Protein AF-A0A1S6H424-F1 (afdb_monomer_lite)

Radius of gyration: 15.54 Å; chains: 1; bounding box: 35×21×55 Å

Secondary structure (DSSP, 8-state):
-EEEEEPPPTT----EEEEEEE-TTS-EEEEE--SS-----TT----EEE---TTSTT--EEEPSSSTT-PPPTT--SSGGGGTPPPTTTSSSSSS-S--

Foldseek 3Di:
DDWDWDAFDPPDGDTWIWDFDQDPVRDTAIAGEDDDDWPDDPPFDWDKDAADDPRHPRHGIYTQALDGRTHFHPPDQPPRNRRNHDHPVPDDPPPPPPDD

Sequence (100 aa):
MKVTTTTPKKPNSALRKIARVRLTNRMEVTAYIPGIGHNLQEHSIVMIRGGRVKDLPGVRYHIVRGHLDTSGTANRRQGRSKYGTKKSGATTAAAAAVSG

Structure (mmCIF, N/CA/C/O backbone):
data_AF-A0A1S6H424-F1
#
_entry.id   AF-A0A1S6H424-F1
#
loop_
_atom_site.group_PDB
_atom_site.id
_atom_site.type_symbol
_atom_site.label_atom_id
_atom_site.label_alt_id
_atom_site.label_comp_id
_atom_site.label_asym_id
_atom_site.label_entity_id
_atom_site.label_seq_id
_atom_site.pdbx_PDB_ins_code
_atom_site.Cartn_x
_atom_site.Cartn_y
_atom_site.Cartn_z
_atom_site.occupancy
_atom_site.B_iso_or_equiv
_atom_site.auth_seq_id
_atom_site.auth_comp_id
_atom_site.auth_asym_id
_atom_site.auth_atom_id
_atom_site.pdbx_PDB_model_num
ATOM 1 N N . MET A 1 1 ? -12.246 6.924 -4.374 1.00 81.06 1 MET A N 1
ATOM 2 C CA . MET A 1 1 ? -11.101 6.355 -3.626 1.00 81.06 1 MET A CA 1
ATOM 3 C C . MET A 1 1 ? -10.149 7.493 -3.320 1.00 81.06 1 MET A C 1
ATOM 5 O O . MET A 1 1 ? -9.933 8.297 -4.211 1.00 81.06 1 MET A O 1
ATOM 9 N N . LYS A 1 2 ? -9.623 7.580 -2.093 1.00 89.00 2 LYS A N 1
ATOM 10 C CA . LYS A 1 2 ? -8.677 8.638 -1.695 1.00 89.00 2 LYS A CA 1
ATOM 11 C C . LYS A 1 2 ? -7.355 8.019 -1.268 1.00 89.00 2 LYS A C 1
ATOM 13 O O . LYS A 1 2 ? -7.357 7.105 -0.443 1.00 89.00 2 LYS A O 1
ATOM 18 N N . VAL A 1 3 ? -6.246 8.510 -1.811 1.00 91.06 3 VAL A N 1
ATOM 19 C CA . VAL A 1 3 ? -4.901 8.065 -1.434 1.00 91.06 3 VAL A CA 1
ATOM 20 C C . VAL A 1 3 ? -4.310 9.046 -0.430 1.00 91.06 3 VAL A C 1
ATOM 22 O O . VAL A 1 3 ? -4.319 10.252 -0.653 1.00 91.06 3 VAL A O 1
ATOM 25 N N . THR A 1 4 ? -3.811 8.534 0.691 1.00 92.19 4 THR A N 1
ATOM 26 C CA . THR A 1 4 ? -3.166 9.335 1.737 1.00 92.19 4 THR A CA 1
ATOM 27 C C . THR A 1 4 ? -1.947 8.614 2.298 1.00 92.19 4 THR A C 1
ATOM 29 O O . THR A 1 4 ? -1.708 7.429 2.050 1.00 92.19 4 THR A O 1
ATOM 32 N N . THR A 1 5 ? -1.131 9.339 3.053 1.00 92.62 5 THR A N 1
ATOM 33 C CA . THR A 1 5 ? -0.006 8.777 3.800 1.00 92.62 5 THR A CA 1
ATOM 34 C C . THR A 1 5 ? -0.322 8.790 5.287 1.00 92.62 5 THR A C 1
ATOM 36 O O . THR A 1 5 ? -0.876 9.762 5.794 1.00 92.62 5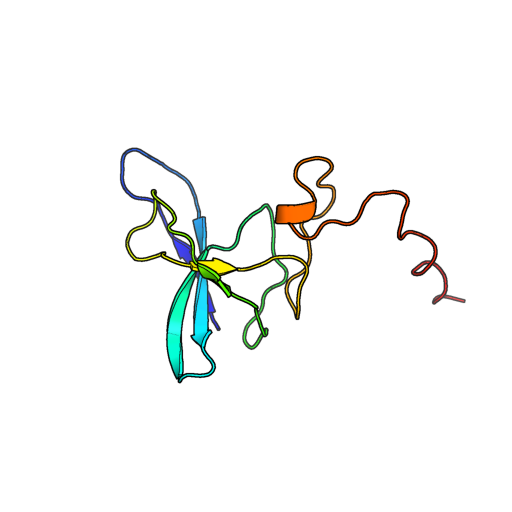 THR A O 1
ATOM 39 N N . THR A 1 6 ? 0.037 7.728 5.999 1.00 92.25 6 THR A N 1
ATOM 40 C CA . THR A 1 6 ? -0.183 7.615 7.446 1.00 92.25 6 THR A CA 1
ATOM 41 C C . THR A 1 6 ? 1.089 7.160 8.141 1.00 92.25 6 THR A C 1
ATOM 43 O O . THR A 1 6 ? 1.870 6.373 7.592 1.00 92.25 6 THR A O 1
ATOM 46 N N . THR A 1 7 ? 1.302 7.676 9.348 1.00 91.06 7 THR A N 1
ATOM 47 C CA . THR A 1 7 ? 2.415 7.302 10.215 1.00 91.06 7 THR A CA 1
ATOM 48 C C . THR A 1 7 ? 2.105 5.993 10.958 1.00 91.06 7 THR A C 1
ATOM 50 O O . THR A 1 7 ? 0.967 5.754 11.368 1.00 91.06 7 THR A O 1
ATOM 53 N N . PRO A 1 8 ? 3.086 5.086 11.093 1.00 93.81 8 PRO A N 1
ATOM 54 C CA . PRO A 1 8 ? 2.933 3.835 11.828 1.00 93.81 8 PRO A CA 1
ATOM 55 C C . PRO A 1 8 ? 2.860 4.053 13.344 1.00 93.81 8 PRO A C 1
ATOM 57 O O . PRO A 1 8 ? 3.200 5.115 13.863 1.00 93.81 8 PRO A O 1
ATOM 60 N N . LYS A 1 9 ? 2.452 3.006 14.068 1.00 90.12 9 LYS A N 1
ATOM 61 C CA . LYS A 1 9 ? 2.552 2.959 15.530 1.00 90.12 9 LYS A CA 1
ATOM 62 C C . LYS A 1 9 ? 4.033 2.943 15.953 1.00 90.12 9 LYS A C 1
ATOM 64 O O . LYS A 1 9 ? 4.833 2.212 15.365 1.00 90.12 9 LYS A O 1
ATOM 69 N N . LYS A 1 10 ? 4.376 3.677 17.024 1.00 86.06 10 LYS A N 1
ATOM 70 C CA . LYS A 1 10 ? 5.658 3.541 17.752 1.00 86.06 10 LYS A CA 1
ATOM 71 C C . LYS A 1 10 ? 5.902 2.047 18.049 1.00 86.06 10 LYS A C 1
ATOM 73 O O . LYS A 1 10 ? 4.946 1.385 18.460 1.00 86.06 10 LYS A O 1
ATOM 78 N N . PRO A 1 11 ? 7.100 1.468 17.845 1.00 92.38 11 PRO A N 1
ATOM 79 C CA . PRO A 1 11 ? 8.441 2.062 17.709 1.00 92.38 11 PRO A CA 1
ATOM 80 C C . PRO A 1 11 ? 8.867 2.448 16.286 1.00 92.38 11 PRO A C 1
ATOM 82 O O . PRO A 1 11 ? 9.917 3.057 16.114 1.00 92.38 11 PRO A O 1
ATOM 85 N N . ASN A 1 12 ? 8.084 2.089 15.270 1.00 92.12 12 ASN A N 1
ATOM 86 C CA . ASN A 1 12 ? 8.492 2.255 13.880 1.00 92.12 12 ASN A CA 1
ATOM 87 C C . ASN A 1 12 ? 8.251 3.696 13.407 1.00 92.12 12 ASN A C 1
ATOM 89 O O . ASN A 1 12 ? 7.299 4.346 13.837 1.00 92.12 12 ASN A O 1
ATOM 93 N N . SER A 1 13 ? 9.079 4.179 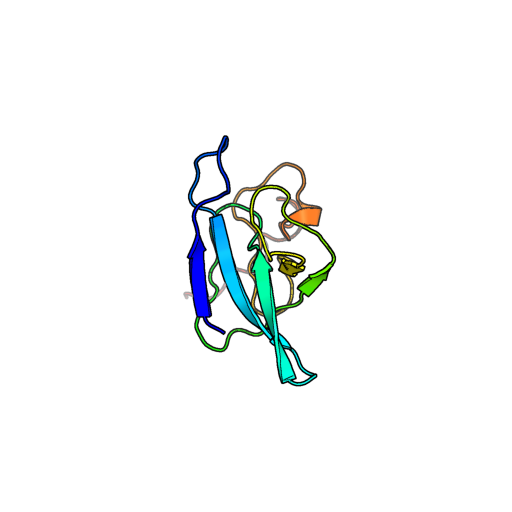12.480 1.00 86.56 13 SER A N 1
ATOM 94 C CA . SER A 1 13 ? 8.903 5.459 11.786 1.00 86.56 13 SER A CA 1
ATOM 95 C C . SER A 1 13 ? 9.009 5.237 10.275 1.00 86.56 13 SER A C 1
ATOM 97 O O . SER A 1 13 ? 9.898 4.542 9.791 1.00 86.56 13 SER A O 1
ATOM 99 N N . ALA A 1 14 ? 8.027 5.735 9.522 1.00 89.38 14 ALA A N 1
ATOM 100 C CA . ALA A 1 14 ? 7.990 5.725 8.057 1.00 89.38 14 ALA A CA 1
ATOM 101 C C . ALA A 1 14 ? 6.728 6.450 7.573 1.00 89.38 14 ALA A C 1
ATOM 103 O O . ALA A 1 14 ? 5.750 6.568 8.308 1.00 89.38 14 ALA A O 1
ATOM 104 N N . LEU A 1 15 ? 6.695 6.835 6.300 1.00 90.12 15 LEU A N 1
ATOM 105 C CA . LEU A 1 15 ? 5.447 7.193 5.630 1.00 90.12 15 LEU A CA 1
ATOM 106 C C . LEU A 1 15 ? 4.888 5.960 4.925 1.00 90.12 15 LEU A C 1
ATOM 108 O O . LEU A 1 15 ? 5.493 5.422 3.994 1.00 90.12 15 LEU A O 1
ATOM 112 N N . ARG A 1 16 ? 3.724 5.488 5.374 1.00 93.19 16 ARG A N 1
ATOM 113 C CA . ARG A 1 16 ? 3.029 4.368 4.740 1.00 93.19 16 ARG A CA 1
ATOM 114 C C . ARG A 1 16 ? 1.935 4.900 3.825 1.00 93.19 16 ARG A C 1
ATOM 116 O O . ARG A 1 16 ? 1.085 5.671 4.256 1.00 93.19 16 ARG A O 1
ATOM 123 N N . LYS A 1 17 ? 1.957 4.479 2.560 1.00 93.06 17 LYS A N 1
ATOM 124 C CA . LYS A 1 17 ? 0.955 4.859 1.556 1.00 93.06 17 LYS A CA 1
ATO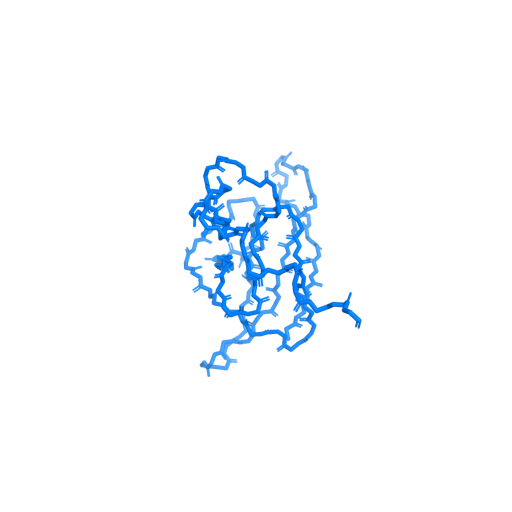M 125 C C . LYS A 1 17 ? -0.284 3.981 1.722 1.00 93.06 17 LYS A C 1
ATOM 127 O O . LYS A 1 17 ? -0.188 2.754 1.646 1.00 93.06 17 LYS A O 1
ATOM 132 N N . ILE A 1 18 ? -1.428 4.607 1.953 1.00 93.50 18 ILE A N 1
ATOM 133 C CA . ILE A 1 18 ? -2.716 3.945 2.148 1.00 93.50 18 ILE A CA 1
ATOM 134 C C . ILE A 1 18 ? -3.757 4.499 1.176 1.00 93.50 18 ILE A C 1
ATOM 136 O O . ILE A 1 18 ? -3.633 5.604 0.656 1.00 93.50 18 ILE A O 1
ATOM 140 N N . ALA A 1 19 ? -4.800 3.716 0.945 1.00 94.69 19 ALA A N 1
ATOM 141 C CA . ALA A 1 19 ? -5.941 4.086 0.133 1.00 94.69 19 ALA A CA 1
ATOM 142 C C . ALA A 1 19 ? -7.240 3.800 0.886 1.00 94.69 19 ALA A C 1
ATOM 144 O O . ALA A 1 19 ? -7.444 2.693 1.388 1.00 94.69 19 ALA A O 1
ATOM 145 N N . ARG A 1 20 ? -8.140 4.783 0.922 1.00 93.88 20 ARG A N 1
ATOM 146 C CA . ARG A 1 20 ? -9.549 4.584 1.266 1.00 93.88 20 ARG A CA 1
ATOM 147 C C . ARG A 1 20 ? -10.283 4.109 0.024 1.00 93.88 20 ARG A C 1
ATOM 149 O O . ARG A 1 20 ? -10.421 4.862 -0.944 1.00 93.88 20 ARG A O 1
ATOM 156 N N . VAL A 1 21 ? -10.735 2.863 0.060 1.00 93.50 21 VAL A N 1
ATOM 157 C CA . VAL A 1 21 ? -11.406 2.198 -1.054 1.00 93.50 21 VAL A CA 1
ATOM 158 C C . VAL A 1 21 ? -12.834 1.872 -0.653 1.00 93.50 21 VAL A C 1
ATOM 160 O O . VAL A 1 21 ? -13.076 1.329 0.424 1.00 93.50 21 VAL A O 1
ATOM 163 N N . ARG A 1 22 ? -13.777 2.192 -1.537 1.00 94.44 22 ARG A N 1
ATOM 164 C CA . ARG A 1 22 ? -15.160 1.742 -1.424 1.00 94.44 22 ARG A CA 1
ATOM 165 C C . ARG A 1 22 ? -15.289 0.435 -2.192 1.00 94.44 22 ARG A C 1
ATOM 167 O O . ARG A 1 22 ? -15.001 0.390 -3.384 1.00 94.44 22 ARG A O 1
ATOM 174 N N . LEU A 1 23 ? -15.662 -0.619 -1.487 1.00 93.06 23 LEU A N 1
ATOM 175 C CA . LEU A 1 23 ? -15.909 -1.932 -2.061 1.00 93.06 23 LEU A CA 1
ATOM 176 C C . LEU A 1 23 ? -17.233 -1.946 -2.834 1.00 93.06 23 LEU A C 1
ATOM 178 O O . LEU A 1 23 ? -18.109 -1.101 -2.633 1.00 93.06 23 LEU A O 1
ATOM 182 N N . THR A 1 24 ? -17.405 -2.962 -3.675 1.00 91.56 24 THR A N 1
ATOM 183 C CA . THR A 1 24 ? -18.648 -3.202 -4.425 1.00 91.56 24 THR A CA 1
ATOM 184 C C . THR A 1 24 ? -19.848 -3.444 -3.506 1.00 91.56 24 THR A C 1
ATOM 186 O O . THR A 1 24 ? -20.956 -3.022 -3.818 1.00 91.56 24 THR A O 1
ATOM 189 N N . ASN A 1 25 ? -19.626 -4.007 -2.314 1.00 93.31 25 ASN A N 1
ATOM 190 C CA . ASN A 1 25 ? -20.635 -4.151 -1.259 1.00 93.31 25 ASN A CA 1
ATOM 191 C C . ASN A 1 25 ? -20.903 -2.847 -0.469 1.00 93.31 25 ASN A C 1
ATOM 193 O O . ASN A 1 25 ? -21.439 -2.889 0.635 1.00 93.31 25 ASN A O 1
ATOM 197 N N . ARG A 1 26 ? -20.516 -1.686 -1.018 1.00 91.44 26 ARG A N 1
ATOM 198 C CA . ARG A 1 26 ? -20.665 -0.327 -0.463 1.00 91.44 26 ARG A CA 1
ATOM 199 C C . ARG A 1 26 ? -19.885 -0.040 0.824 1.00 91.44 26 ARG A C 1
ATOM 201 O O . ARG A 1 26 ? -19.907 1.109 1.259 1.00 91.44 26 ARG A O 1
ATOM 208 N N . MET A 1 27 ? -19.171 -1.009 1.396 1.00 93.75 27 MET A N 1
ATOM 209 C CA . MET A 1 27 ? -18.341 -0.794 2.581 1.00 93.75 27 MET A CA 1
ATOM 210 C C . MET A 1 27 ? -17.076 -0.010 2.238 1.00 93.75 27 MET A C 1
ATOM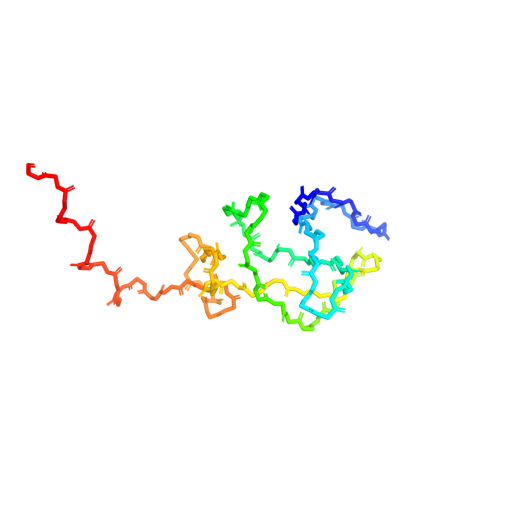 212 O O . MET A 1 27 ? -16.438 -0.244 1.210 1.00 93.75 27 MET A O 1
ATOM 216 N N . GLU A 1 28 ? -16.663 0.881 3.133 1.00 92.88 28 GLU A N 1
ATOM 217 C CA . GLU A 1 28 ? -15.396 1.589 2.996 1.00 92.88 28 GLU A CA 1
ATOM 218 C C . GLU A 1 28 ? -14.302 0.953 3.843 1.00 92.88 28 GLU A C 1
ATOM 220 O O . GLU A 1 28 ? -14.411 0.836 5.065 1.00 92.88 28 GLU A O 1
ATOM 225 N N . VAL A 1 29 ? -13.199 0.602 3.195 1.00 93.62 29 VAL A N 1
ATOM 226 C CA . VAL A 1 29 ? -12.050 -0.025 3.839 1.00 93.62 29 VAL A CA 1
ATOM 227 C C . VAL A 1 29 ? -10.781 0.766 3.569 1.00 93.62 29 VAL A C 1
ATOM 229 O O . VAL A 1 29 ? -10.630 1.436 2.547 1.00 93.62 29 VAL A O 1
ATOM 232 N N . THR A 1 30 ? -9.839 0.676 4.502 1.00 93.94 30 THR A N 1
ATOM 233 C CA . THR A 1 30 ? -8.494 1.220 4.319 1.00 93.94 30 THR A CA 1
ATOM 234 C C . THR A 1 30 ? -7.560 0.093 3.900 1.00 93.94 30 THR A C 1
ATOM 236 O O . THR A 1 30 ? -7.395 -0.891 4.627 1.00 93.94 30 THR A O 1
ATOM 239 N N . ALA A 1 31 ? -6.939 0.241 2.734 1.00 95.31 31 ALA A N 1
ATOM 240 C CA . ALA A 1 31 ? -6.007 -0.726 2.176 1.00 95.31 31 ALA A CA 1
ATOM 241 C C . ALA A 1 31 ? -4.603 -0.130 2.041 1.00 95.31 31 ALA A C 1
ATOM 243 O O . ALA A 1 31 ? -4.426 1.042 1.717 1.00 95.31 31 ALA A O 1
ATOM 244 N N . TYR A 1 32 ? -3.588 -0.951 2.287 1.00 95.56 32 TYR A N 1
ATOM 245 C CA . TYR A 1 32 ? -2.191 -0.582 2.105 1.00 95.56 32 TYR A CA 1
ATOM 246 C C . TYR A 1 32 ? -1.775 -0.706 0.640 1.00 95.56 32 TYR A C 1
ATOM 248 O O . TYR A 1 32 ? -2.120 -1.690 -0.020 1.00 95.56 32 TYR A O 1
ATOM 256 N N . ILE A 1 33 ? -0.985 0.252 0.151 1.00 93.88 33 ILE A N 1
ATOM 257 C CA . ILE A 1 33 ? -0.385 0.201 -1.184 1.00 93.88 33 ILE A CA 1
ATOM 258 C C . ILE A 1 33 ? 1.032 -0.378 -1.051 1.00 93.88 33 ILE A C 1
ATOM 260 O O . ILE A 1 33 ? 1.927 0.311 -0.558 1.00 93.88 33 ILE A O 1
ATOM 264 N N . PRO A 1 34 ? 1.275 -1.631 -1.478 1.00 92.75 34 PRO A N 1
ATOM 265 C CA . PRO A 1 34 ? 2.590 -2.238 -1.352 1.00 92.75 34 PRO A CA 1
ATOM 266 C C . PRO A 1 34 ? 3.545 -1.757 -2.453 1.00 92.75 34 PRO A C 1
ATOM 268 O O . PRO A 1 34 ? 3.148 -1.552 -3.600 1.00 92.75 34 PRO A O 1
ATOM 271 N N . GLY A 1 35 ? 4.830 -1.673 -2.107 1.00 88.94 35 GLY A N 1
ATOM 272 C CA . GLY A 1 35 ? 5.912 -1.367 -3.042 1.00 88.94 35 GLY A CA 1
ATOM 273 C C . GLY A 1 35 ? 6.284 0.114 -3.083 1.00 88.94 35 GLY A C 1
ATOM 274 O O . GLY A 1 35 ? 5.873 0.908 -2.237 1.00 88.94 35 GLY A O 1
ATOM 275 N N . ILE A 1 36 ? 7.109 0.464 -4.068 1.00 87.44 36 ILE A N 1
ATOM 276 C CA . ILE A 1 36 ? 7.601 1.826 -4.280 1.00 87.44 36 ILE A CA 1
ATOM 277 C C . ILE A 1 36 ? 6.798 2.439 -5.429 1.00 87.44 36 ILE A C 1
ATOM 279 O O . ILE A 1 36 ? 6.713 1.858 -6.508 1.00 87.44 36 ILE A O 1
ATOM 283 N N . GLY A 1 37 ? 6.199 3.602 -5.177 1.00 86.19 37 GLY A N 1
ATOM 284 C CA . GLY A 1 37 ? 5.372 4.312 -6.159 1.00 86.19 37 GLY A CA 1
ATOM 285 C C . GLY A 1 37 ? 4.004 3.665 -6.443 1.00 86.19 37 GLY A C 1
ATOM 286 O O . GLY A 1 37 ? 3.757 2.481 -6.197 1.00 86.19 37 GLY A O 1
ATOM 287 N N . HIS A 1 38 ? 3.072 4.468 -6.944 1.00 88.88 38 HIS A N 1
ATOM 288 C CA . HIS A 1 38 ? 1.768 4.053 -7.475 1.00 88.88 38 HIS A CA 1
ATOM 289 C C . HIS A 1 38 ? 1.301 5.103 -8.489 1.00 88.88 38 HIS A C 1
ATOM 291 O O . HIS A 1 38 ? 1.724 6.248 -8.375 1.00 88.88 38 HIS A O 1
ATOM 297 N 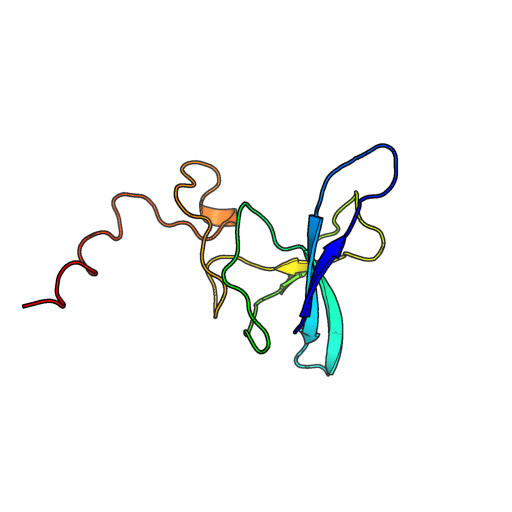N . ASN A 1 39 ? 0.443 4.734 -9.443 1.00 88.56 39 ASN A N 1
ATOM 298 C CA . ASN A 1 39 ? -0.226 5.701 -10.330 1.00 88.56 39 ASN A CA 1
ATOM 299 C C . ASN A 1 39 ? -1.695 5.960 -9.929 1.00 88.56 39 ASN A C 1
ATOM 301 O O . ASN A 1 39 ? -2.436 6.549 -10.703 1.00 88.56 39 ASN A O 1
ATOM 305 N N . LEU A 1 40 ? -2.124 5.451 -8.771 1.00 88.94 40 LEU A N 1
ATOM 306 C CA . LEU A 1 40 ? -3.513 5.502 -8.324 1.00 88.94 40 LEU A CA 1
ATOM 307 C C . LEU A 1 40 ? -3.989 6.938 -8.129 1.00 88.94 40 LEU A C 1
ATOM 309 O O . LEU A 1 40 ? -3.335 7.720 -7.440 1.00 88.94 40 LEU A O 1
ATOM 313 N N . GLN A 1 41 ? -5.152 7.228 -8.695 1.00 88.44 41 GLN A N 1
ATOM 314 C CA . GLN A 1 41 ? -5.819 8.520 -8.641 1.00 88.44 41 GLN A CA 1
ATOM 315 C C . GLN A 1 41 ? -7.195 8.366 -7.988 1.00 88.44 41 GLN A C 1
ATOM 317 O O . GLN A 1 41 ? -7.604 7.279 -7.554 1.00 88.44 41 GLN A O 1
ATOM 322 N N . GLU A 1 42 ? -7.919 9.474 -7.892 1.00 85.50 42 GLU A N 1
ATOM 323 C CA . GLU A 1 42 ? -9.336 9.426 -7.561 1.00 85.50 42 GLU A CA 1
ATOM 324 C C . GLU A 1 42 ? -10.079 8.615 -8.640 1.00 85.50 42 GLU A C 1
ATOM 326 O O . GLU A 1 42 ? -9.707 8.614 -9.807 1.00 85.50 42 GLU A O 1
ATOM 331 N N . HIS A 1 43 ? -11.093 7.852 -8.227 1.00 86.81 43 HIS A N 1
ATOM 332 C CA . HIS A 1 43 ? -11.882 6.936 -9.076 1.00 86.81 43 HIS A CA 1
ATOM 333 C C . HIS A 1 43 ? -11.181 5.703 -9.673 1.00 86.81 43 HIS A C 1
ATOM 335 O O . HIS A 1 43 ? -11.874 4.884 -10.270 1.00 86.81 43 HIS A O 1
ATOM 341 N N . SER A 1 44 ? -9.882 5.483 -9.448 1.00 89.94 44 SER A N 1
ATOM 342 C CA . SER A 1 44 ? -9.229 4.242 -9.893 1.00 89.94 44 SER A CA 1
ATOM 343 C C . SER A 1 44 ? -9.876 2.989 -9.284 1.00 89.94 44 SER A C 1
ATOM 345 O O . SER A 1 44 ? -10.169 2.940 -8.081 1.00 89.94 44 SER A O 1
ATOM 347 N N . ILE A 1 45 ? -10.049 1.953 -10.104 1.00 92.31 45 ILE A N 1
ATOM 348 C CA . ILE A 1 45 ? -10.595 0.655 -9.712 1.00 92.31 45 ILE A CA 1
ATOM 349 C C . ILE A 1 45 ? -9.439 -0.263 -9.317 1.00 92.31 45 ILE A C 1
ATOM 351 O O . ILE A 1 45 ? -8.483 -0.479 -10.063 1.00 92.31 45 ILE A O 1
ATOM 355 N N . VAL A 1 46 ? -9.520 -0.827 -8.113 1.00 93.31 46 VAL A N 1
ATOM 356 C CA . VAL A 1 46 ? -8.443 -1.638 -7.537 1.00 93.31 46 VAL A CA 1
ATOM 357 C C . VAL A 1 46 ? -8.957 -2.975 -7.029 1.00 93.31 46 VAL A C 1
ATOM 359 O O . VAL A 1 46 ? -10.061 -3.076 -6.499 1.00 93.31 46 VAL A O 1
ATOM 362 N N . MET A 1 47 ? -8.112 -4.001 -7.134 1.00 93.88 47 MET A N 1
ATOM 363 C CA . MET A 1 47 ? -8.345 -5.293 -6.496 1.00 93.88 47 MET A CA 1
ATOM 364 C C . MET A 1 47 ? -7.693 -5.307 -5.111 1.00 93.88 47 MET A C 1
ATOM 366 O O . MET A 1 47 ? -6.533 -4.914 -4.946 1.00 93.88 47 MET A O 1
ATOM 370 N N . ILE A 1 48 ? -8.427 -5.790 -4.111 1.00 93.75 48 ILE A N 1
ATOM 371 C CA . ILE A 1 48 ? -7.971 -5.861 -2.723 1.00 93.75 48 ILE A CA 1
ATOM 372 C C . ILE A 1 48 ? -7.819 -7.322 -2.308 1.00 93.75 48 ILE A C 1
ATOM 374 O O . ILE A 1 48 ? -8.654 -8.160 -2.629 1.00 93.75 48 ILE A O 1
ATOM 378 N N . ARG A 1 49 ? -6.770 -7.619 -1.539 1.00 94.88 49 ARG A N 1
ATOM 379 C CA . ARG A 1 49 ? -6.599 -8.892 -0.833 1.00 94.88 49 ARG A CA 1
ATOM 380 C C . ARG A 1 49 ? -6.563 -8.696 0.679 1.00 94.88 49 ARG A C 1
ATOM 382 O O . ARG A 1 49 ? -6.161 -7.638 1.177 1.00 94.88 49 ARG A O 1
ATOM 389 N N . GLY A 1 50 ? -6.906 -9.753 1.407 1.00 93.75 50 GLY A N 1
ATOM 390 C CA . GLY A 1 50 ? -6.711 -9.822 2.852 1.00 93.75 50 GLY A CA 1
ATOM 391 C C . GLY A 1 50 ? -5.230 -9.741 3.231 1.00 93.75 50 GLY A C 1
ATOM 392 O O . GLY A 1 50 ? -4.359 -10.280 2.545 1.00 93.75 50 GLY A O 1
ATOM 393 N N . GLY A 1 51 ? -4.934 -9.042 4.323 1.00 93.44 51 GLY A N 1
ATOM 394 C CA . GLY A 1 51 ? -3.597 -8.998 4.902 1.00 93.44 51 GLY A CA 1
ATOM 395 C C . GLY A 1 51 ? -3.436 -7.808 5.834 1.00 93.44 51 GLY A C 1
ATOM 396 O O . GLY A 1 51 ? -3.595 -6.662 5.418 1.00 93.44 51 GLY A O 1
ATOM 397 N N . ARG A 1 52 ? -3.079 -8.062 7.091 1.00 93.19 52 ARG A N 1
ATOM 398 C CA . ARG A 1 52 ? -2.861 -7.006 8.082 1.00 93.19 52 ARG A CA 1
ATOM 399 C C . ARG A 1 52 ? -1.465 -6.408 7.956 1.00 93.19 52 ARG A C 1
ATOM 401 O O . ARG A 1 52 ? -0.475 -7.137 7.959 1.00 93.19 52 ARG A O 1
ATOM 408 N N . VAL A 1 53 ? -1.381 -5.080 7.932 1.00 92.69 53 VAL A N 1
ATOM 409 C CA . VAL A 1 53 ? -0.113 -4.376 8.157 1.00 92.69 53 VAL A CA 1
ATOM 410 C C . VAL A 1 53 ? 0.090 -4.262 9.662 1.00 92.69 53 VAL A C 1
ATOM 412 O O . VAL A 1 53 ? -0.695 -3.614 10.347 1.00 92.69 53 VAL A O 1
ATOM 415 N N . LYS A 1 54 ? 1.119 -4.927 10.196 1.00 89.00 54 LYS A N 1
ATOM 416 C CA . LYS A 1 54 ? 1.372 -4.970 11.648 1.00 89.00 54 LYS A CA 1
ATOM 417 C C . LYS A 1 54 ? 1.574 -3.573 12.247 1.00 89.00 54 LYS A C 1
ATOM 419 O O . LYS A 1 54 ? 1.095 -3.314 13.346 1.00 89.00 54 LYS A O 1
ATOM 424 N N . ASP A 1 55 ? 2.211 -2.688 11.485 1.00 89.31 55 ASP A N 1
ATOM 425 C CA . ASP A 1 55 ? 2.589 -1.340 11.920 1.00 89.31 55 ASP A CA 1
ATOM 426 C C . ASP A 1 55 ? 1.425 -0.342 11.955 1.00 89.31 55 ASP A C 1
ATOM 428 O O . ASP A 1 55 ? 1.516 0.678 12.636 1.00 89.31 55 ASP A O 1
ATOM 432 N N . LEU A 1 56 ? 0.355 -0.589 11.192 1.00 89.44 56 LEU A N 1
ATOM 433 C CA . LEU A 1 56 ? -0.741 0.363 11.018 1.00 89.44 56 LEU A CA 1
ATOM 434 C C . LEU A 1 56 ? -2.019 -0.171 11.674 1.00 89.44 56 LEU A C 1
ATOM 436 O O . LEU A 1 56 ? -2.540 -1.209 11.246 1.00 89.44 56 LEU A O 1
ATOM 440 N N . PRO A 1 57 ? -2.575 0.524 12.681 1.00 89.75 57 PRO A N 1
ATOM 441 C CA . PRO A 1 57 ? -3.866 0.148 13.236 1.00 89.75 57 PRO A CA 1
ATOM 442 C C . PRO A 1 57 ? -4.967 0.329 12.179 1.00 89.75 57 PRO A C 1
ATOM 444 O O . PRO A 1 57 ? -4.969 1.287 11.413 1.00 89.75 57 PRO A O 1
ATOM 447 N N . GLY A 1 58 ? -5.897 -0.624 12.103 1.00 89.31 58 GLY A N 1
ATOM 448 C CA . GLY A 1 58 ? -7.050 -0.557 11.193 1.00 89.31 58 GLY A CA 1
ATOM 449 C C . GLY A 1 58 ? -6.781 -0.930 9.727 1.00 89.31 58 GLY A C 1
ATOM 450 O O . GLY A 1 58 ? -7.734 -1.175 8.991 1.00 89.31 58 GLY A O 1
ATOM 451 N N . VAL A 1 59 ? -5.521 -1.072 9.296 1.00 93.94 59 VAL A N 1
ATOM 452 C CA . VAL A 1 59 ? -5.186 -1.448 7.909 1.00 93.94 59 VAL A CA 1
ATOM 453 C C . VAL A 1 59 ? -5.060 -2.969 7.781 1.00 93.94 59 VAL A C 1
ATOM 455 O O . VAL A 1 59 ? -4.009 -3.569 8.026 1.00 93.94 59 VAL A O 1
ATOM 458 N N . ARG A 1 60 ? -6.179 -3.610 7.423 1.00 93.44 60 ARG A N 1
ATOM 459 C CA . ARG A 1 60 ? -6.325 -5.080 7.337 1.00 93.44 60 ARG A CA 1
ATOM 460 C C . ARG A 1 60 ? -6.298 -5.637 5.914 1.00 93.44 60 ARG A C 1
ATOM 462 O O . ARG A 1 60 ? -6.440 -6.845 5.721 1.00 93.44 60 ARG A O 1
ATOM 469 N N . TYR A 1 61 ? -6.103 -4.759 4.939 1.00 95.56 61 TYR A N 1
ATOM 470 C CA . TYR A 1 61 ? -6.178 -5.084 3.527 1.00 95.56 61 TYR A CA 1
ATOM 471 C C . TYR A 1 61 ? -4.970 -4.551 2.766 1.00 95.56 61 TYR A C 1
ATOM 473 O O . TYR A 1 61 ? -4.375 -3.542 3.144 1.00 95.56 61 TYR A O 1
ATOM 481 N N . HIS A 1 62 ? -4.625 -5.221 1.671 1.00 94.75 62 HIS A N 1
ATOM 482 C CA . HIS A 1 62 ? -3.580 -4.801 0.743 1.00 94.75 62 HIS A CA 1
ATOM 483 C C . HIS A 1 62 ? -4.152 -4.677 -0.662 1.00 94.75 62 HIS A C 1
ATOM 485 O O . HIS A 1 62 ? -4.917 -5.534 -1.096 1.00 94.75 62 HIS A O 1
ATOM 491 N N . ILE A 1 63 ? -3.710 -3.668 -1.400 1.00 94.00 63 ILE A N 1
ATOM 492 C CA . ILE A 1 63 ? -3.979 -3.574 -2.833 1.00 94.00 63 ILE A CA 1
ATOM 493 C C . ILE A 1 63 ? -3.081 -4.569 -3.577 1.00 94.00 63 ILE A C 1
ATOM 495 O O . ILE A 1 63 ? -1.874 -4.654 -3.323 1.00 94.00 63 ILE A O 1
ATOM 499 N N . VAL A 1 64 ? -3.679 -5.346 -4.477 1.00 93.44 64 VAL A N 1
ATOM 500 C CA . VAL A 1 64 ? -2.955 -6.203 -5.423 1.00 93.44 64 VAL A CA 1
ATOM 501 C C . VAL A 1 64 ? -2.365 -5.309 -6.510 1.00 93.44 64 VAL A C 1
ATOM 503 O O . VAL A 1 64 ? -3.023 -4.377 -6.949 1.00 93.44 64 VAL A O 1
ATOM 506 N N . ARG A 1 65 ? -1.115 -5.554 -6.914 1.00 92.31 65 ARG A N 1
ATOM 507 C CA . ARG A 1 65 ? -0.422 -4.765 -7.945 1.00 92.31 65 ARG A CA 1
ATOM 508 C C . ARG A 1 65 ? -0.415 -5.510 -9.274 1.00 92.31 65 ARG A C 1
ATOM 510 O O . ARG A 1 65 ? -0.270 -6.730 -9.271 1.00 92.31 65 ARG A O 1
ATOM 517 N N . GLY A 1 66 ? -0.469 -4.771 -10.381 1.00 88.69 66 GLY A N 1
ATOM 518 C CA . GLY A 1 66 ? -0.445 -5.332 -11.735 1.00 88.69 66 GLY A CA 1
ATOM 519 C C . GLY A 1 66 ? -1.796 -5.884 -12.187 1.00 88.69 66 GLY A C 1
ATOM 520 O O . GLY A 1 66 ? -1.824 -6.785 -13.018 1.00 88.69 66 GLY A O 1
ATOM 521 N N . HIS A 1 67 ? -2.894 -5.391 -11.606 1.00 87.62 67 HIS A N 1
ATOM 522 C CA . HIS A 1 67 ? -4.258 -5.813 -11.921 1.00 87.62 67 HIS A CA 1
ATOM 523 C C . HIS A 1 67 ? -5.215 -4.607 -11.877 1.00 87.62 67 HIS A C 1
ATOM 525 O O . HIS A 1 67 ? -5.090 -3.768 -10.979 1.00 87.62 67 HIS A O 1
ATOM 531 N N . LEU A 1 68 ? -6.185 -4.538 -12.801 1.00 90.81 68 LEU A N 1
ATOM 532 C CA . LEU A 1 68 ? -7.019 -3.342 -13.044 1.00 90.81 68 LEU A CA 1
ATOM 533 C C . LEU A 1 68 ? -6.131 -2.095 -13.234 1.00 90.81 68 LEU A C 1
ATOM 535 O O . LEU A 1 68 ? -5.088 -2.190 -13.878 1.00 90.81 68 LEU A O 1
ATOM 539 N N . ASP A 1 69 ? -6.479 -0.964 -12.620 1.00 90.75 69 ASP A N 1
ATOM 540 C CA . ASP A 1 69 ? -5.762 0.305 -12.790 1.00 90.75 69 ASP A CA 1
ATOM 541 C C . ASP A 1 69 ? -4.449 0.370 -11.989 1.00 90.75 69 ASP A C 1
ATOM 543 O O . ASP A 1 69 ? -3.729 1.367 -12.024 1.00 90.75 69 ASP A O 1
ATOM 547 N N . THR A 1 70 ? -4.098 -0.685 -11.242 1.00 89.31 70 THR A N 1
ATOM 548 C CA . THR A 1 70 ? -2.871 -0.705 -10.435 1.00 89.31 70 THR A CA 1
ATOM 549 C C . THR A 1 70 ? -1.662 -1.116 -11.275 1.00 89.31 70 THR A C 1
ATOM 551 O O . THR A 1 70 ? -1.469 -2.287 -11.613 1.00 89.31 70 THR A O 1
ATOM 554 N N . SER A 1 71 ? -0.758 -0.175 -11.543 1.00 88.81 71 SER A N 1
ATOM 555 C CA . SER A 1 71 ? 0.504 -0.495 -12.219 1.00 88.81 71 SER A CA 1
ATOM 556 C C . SER A 1 71 ? 1.439 -1.342 -11.343 1.00 88.81 71 SER A C 1
ATOM 558 O O . SER A 1 71 ? 1.443 -1.246 -10.111 1.00 88.81 71 SER A O 1
ATOM 560 N N . GLY A 1 72 ? 2.262 -2.195 -11.954 1.00 87.00 72 GLY A N 1
ATOM 561 C CA . GLY A 1 72 ? 3.328 -2.907 -11.241 1.00 87.00 72 GLY A CA 1
ATOM 562 C C . GLY A 1 72 ? 4.411 -1.957 -10.710 1.00 87.00 72 GLY A C 1
ATOM 563 O O . GLY A 1 72 ? 4.494 -0.798 -11.111 1.00 87.00 72 GLY A O 1
ATOM 564 N N . THR A 1 73 ? 5.264 -2.419 -9.794 1.00 86.75 73 THR A N 1
ATOM 565 C CA . THR A 1 73 ? 6.429 -1.620 -9.368 1.00 86.75 73 THR A CA 1
ATOM 566 C C . THR A 1 73 ? 7.505 -1.643 -10.458 1.00 86.75 73 THR A C 1
ATOM 568 O O . THR A 1 73 ? 7.961 -2.717 -10.862 1.00 86.75 73 THR A O 1
ATOM 571 N N . ALA A 1 74 ? 7.928 -0.464 -10.923 1.00 83.25 74 ALA A N 1
ATOM 572 C CA . ALA A 1 74 ? 8.976 -0.333 -11.933 1.00 83.25 74 ALA A CA 1
ATOM 573 C C . ALA A 1 74 ? 10.315 -0.908 -11.439 1.00 83.25 74 ALA A C 1
ATOM 575 O O . ALA A 1 74 ? 10.627 -0.857 -10.248 1.00 83.25 74 ALA A O 1
ATOM 576 N N . ASN A 1 75 ? 11.104 -1.472 -12.358 1.00 82.62 75 ASN A N 1
ATOM 577 C CA . ASN A 1 75 ? 12.473 -1.956 -12.124 1.00 82.62 75 ASN A CA 1
ATOM 578 C C . ASN A 1 75 ? 12.645 -2.990 -10.993 1.00 82.62 75 ASN A C 1
ATOM 580 O O . ASN A 1 75 ? 13.761 -3.278 -10.556 1.00 82.62 75 ASN A O 1
ATOM 584 N N . ARG A 1 76 ? 11.558 -3.613 -10.521 1.00 83.69 76 ARG A N 1
ATOM 585 C CA . ARG A 1 76 ? 11.632 -4.641 -9.481 1.00 83.69 76 ARG A CA 1
ATOM 586 C C . ARG A 1 76 ? 12.118 -5.960 -10.086 1.00 83.69 76 ARG A C 1
ATOM 588 O O . ARG A 1 76 ? 11.389 -6.616 -10.820 1.00 83.69 76 ARG A O 1
ATOM 595 N N . ARG A 1 77 ? 13.343 -6.380 -9.755 1.00 85.31 77 ARG A N 1
ATOM 596 C CA . ARG A 1 77 ? 13.941 -7.635 -10.266 1.00 85.31 77 ARG A CA 1
ATOM 597 C C . ARG A 1 77 ? 13.637 -8.869 -9.400 1.00 85.31 77 ARG A C 1
ATOM 599 O O . ARG A 1 77 ? 13.509 -9.971 -9.931 1.00 85.31 77 ARG A O 1
ATOM 606 N N . GLN A 1 78 ? 13.438 -8.684 -8.092 1.00 86.69 78 GLN A N 1
ATOM 607 C CA . GLN A 1 78 ? 13.162 -9.752 -7.115 1.00 86.69 78 GLN A CA 1
ATOM 608 C C . GLN A 1 78 ? 11.746 -9.654 -6.523 1.00 86.69 78 GLN A C 1
ATOM 610 O O . GLN A 1 78 ? 11.235 -8.558 -6.297 1.00 86.69 78 GLN A O 1
ATOM 615 N N . GLY A 1 79 ? 11.104 -10.795 -6.240 1.00 85.75 79 GLY A N 1
ATOM 616 C CA . GLY A 1 79 ? 9.739 -10.829 -5.681 1.00 85.75 79 GLY A CA 1
ATOM 617 C C . GLY A 1 79 ? 8.669 -10.260 -6.624 1.00 85.75 79 GLY A C 1
ATOM 618 O O . GLY A 1 79 ? 7.659 -9.723 -6.176 1.00 85.75 79 GLY A O 1
ATOM 619 N N . ARG A 1 80 ? 8.924 -10.348 -7.933 1.00 88.69 80 ARG A N 1
ATOM 620 C CA . ARG A 1 80 ? 8.158 -9.747 -9.035 1.00 88.69 80 ARG A CA 1
ATOM 621 C C . ARG A 1 80 ? 6.666 -10.070 -9.026 1.00 88.69 80 ARG A C 1
ATOM 623 O O . ARG A 1 80 ? 5.849 -9.174 -9.216 1.00 88.69 80 ARG A O 1
ATOM 630 N N . SER A 1 81 ? 6.320 -11.320 -8.729 1.00 86.31 81 SER A N 1
ATOM 631 C CA . SER A 1 81 ? 4.935 -11.801 -8.671 1.00 86.31 81 SER A CA 1
ATOM 632 C C . SER A 1 81 ? 4.084 -11.049 -7.644 1.00 86.31 81 SER A C 1
ATOM 634 O O . SER A 1 81 ? 2.914 -10.787 -7.887 1.00 86.31 81 SER A O 1
ATOM 636 N N . LYS A 1 82 ? 4.669 -10.629 -6.515 1.00 87.25 82 LYS A N 1
ATOM 637 C CA . LYS A 1 82 ? 3.945 -9.899 -5.462 1.00 87.25 82 LYS A CA 1
ATOM 638 C C . LYS A 1 82 ? 3.649 -8.442 -5.831 1.00 87.25 82 LYS A C 1
ATOM 640 O O . LYS A 1 82 ? 2.704 -7.869 -5.293 1.00 87.25 82 LYS A O 1
ATOM 645 N N . TYR A 1 83 ? 4.469 -7.848 -6.696 1.00 90.69 83 TYR A N 1
ATOM 646 C CA . TYR A 1 83 ? 4.409 -6.429 -7.062 1.00 90.69 83 TYR A CA 1
ATOM 647 C C . TYR A 1 83 ? 3.957 -6.196 -8.510 1.00 90.69 83 TYR A C 1
ATOM 649 O O . TYR A 1 83 ? 4.052 -5.071 -8.996 1.00 90.69 83 TYR A O 1
ATOM 657 N N . GLY A 1 84 ? 3.455 -7.233 -9.190 1.00 85.19 84 GLY A N 1
ATOM 658 C CA . GLY A 1 84 ? 2.886 -7.118 -10.534 1.00 85.19 84 GLY A CA 1
ATOM 659 C C . GLY A 1 84 ? 3.904 -6.764 -11.621 1.00 85.19 84 GLY A C 1
ATOM 660 O O . GLY A 1 84 ? 3.536 -6.171 -12.630 1.00 85.19 84 GLY A O 1
ATOM 661 N N . THR A 1 85 ? 5.188 -7.071 -11.418 1.00 88.56 85 THR A N 1
ATOM 662 C CA . THR A 1 85 ? 6.256 -6.721 -12.369 1.00 88.56 85 THR A CA 1
ATOM 663 C C . THR A 1 85 ? 6.569 -7.916 -13.271 1.00 88.56 85 THR A C 1
ATOM 665 O O . THR A 1 85 ? 6.921 -8.992 -12.787 1.00 88.56 85 THR A O 1
ATOM 668 N N . LYS A 1 86 ? 6.481 -7.754 -14.595 1.00 84.00 86 LYS A N 1
ATOM 669 C CA . LYS A 1 86 ? 6.825 -8.822 -15.553 1.00 84.00 86 LYS A CA 1
ATOM 670 C C . LYS A 1 86 ? 8.335 -9.116 -15.560 1.00 84.00 86 LYS A C 1
ATOM 672 O O . LYS A 1 86 ? 9.143 -8.323 -15.081 1.00 84.00 86 LYS A O 1
ATOM 677 N N . LYS A 1 87 ? 8.741 -10.293 -16.060 1.00 82.38 87 LYS A N 1
ATOM 678 C CA . LYS A 1 87 ? 10.170 -10.605 -16.273 1.00 82.38 87 LYS A CA 1
ATOM 679 C C . LYS A 1 87 ? 10.683 -9.704 -17.393 1.00 82.38 87 LYS A C 1
ATOM 681 O O . LYS A 1 87 ? 10.113 -9.732 -18.482 1.00 82.38 87 LYS A O 1
ATOM 686 N N . SER A 1 88 ? 11.743 -8.939 -17.137 1.00 69.38 88 SER A N 1
ATOM 687 C CA . SER A 1 88 ? 12.536 -8.320 -18.202 1.00 69.38 88 SER A CA 1
ATOM 688 C C . SER A 1 88 ? 13.052 -9.456 -19.089 1.00 69.38 88 SER A C 1
ATOM 690 O O . SER A 1 88 ? 13.872 -10.255 -18.640 1.00 69.38 88 SER A O 1
ATOM 692 N N . GLY A 1 89 ? 12.442 -9.611 -20.263 1.00 56.09 89 GLY A N 1
ATOM 693 C CA . GLY A 1 89 ? 12.600 -10.767 -21.150 1.00 56.09 89 GLY A CA 1
ATOM 694 C C . GLY A 1 89 ? 11.289 -11.330 -21.712 1.00 56.09 89 GLY A C 1
ATOM 695 O O . GLY A 1 89 ? 11.345 -12.118 -22.641 1.00 56.09 89 GLY A O 1
ATOM 696 N N . ALA A 1 90 ? 10.117 -10.935 -21.193 1.00 51.34 90 ALA A N 1
ATOM 697 C CA . ALA A 1 90 ? 8.825 -11.411 -21.714 1.00 51.34 90 ALA A CA 1
ATOM 698 C C . ALA A 1 90 ? 7.918 -10.309 -22.292 1.00 51.34 90 ALA A C 1
ATOM 700 O O . ALA A 1 90 ? 6.899 -10.618 -22.902 1.00 51.34 90 ALA A O 1
ATOM 701 N N . THR A 1 91 ? 8.222 -9.018 -22.100 1.00 44.91 91 THR A N 1
ATOM 702 C CA . THR A 1 91 ? 7.424 -7.929 -22.702 1.00 44.91 91 THR A CA 1
ATOM 703 C C . THR A 1 91 ? 8.238 -6.638 -22.842 1.00 44.91 91 THR A C 1
ATOM 705 O O . THR A 1 91 ? 7.982 -5.662 -22.146 1.00 44.91 91 THR A O 1
ATOM 708 N N . THR A 1 92 ? 9.207 -6.639 -23.757 1.00 43.28 92 THR A N 1
ATOM 709 C CA . THR A 1 92 ? 9.649 -5.421 -24.458 1.00 43.28 92 THR A CA 1
ATOM 710 C C . THR A 1 92 ? 9.849 -5.779 -25.929 1.00 43.28 92 THR A C 1
ATOM 712 O O . THR A 1 92 ? 10.965 -5.887 -26.413 1.00 43.28 92 THR A O 1
ATOM 715 N N . ALA A 1 93 ? 8.735 -6.046 -26.609 1.00 42.22 93 ALA A N 1
ATOM 716 C CA . ALA A 1 93 ? 8.635 -6.026 -28.071 1.00 42.22 93 ALA A CA 1
ATOM 717 C C . ALA A 1 93 ? 7.354 -5.308 -28.552 1.00 42.22 93 ALA A C 1
ATOM 719 O O . ALA A 1 93 ? 7.115 -5.233 -29.745 1.00 42.22 93 ALA A O 1
ATOM 720 N N . ALA A 1 94 ? 6.522 -4.760 -27.651 1.00 43.75 94 ALA A N 1
ATOM 721 C CA . ALA A 1 94 ? 5.174 -4.290 -28.005 1.00 43.75 94 ALA A CA 1
ATOM 722 C C . ALA A 1 94 ? 4.901 -2.793 -27.744 1.00 43.75 94 ALA A C 1
ATOM 724 O O . ALA A 1 94 ? 3.754 -2.376 -27.813 1.00 43.75 94 ALA A O 1
ATOM 725 N N . ALA A 1 95 ? 5.911 -1.973 -27.428 1.00 41.78 95 ALA A N 1
ATOM 726 C CA . ALA A 1 95 ? 5.700 -0.545 -27.128 1.00 41.78 95 ALA A CA 1
ATOM 727 C C . ALA A 1 95 ? 6.741 0.392 -27.773 1.00 41.78 95 ALA A C 1
ATOM 729 O O . ALA A 1 95 ? 7.060 1.432 -27.209 1.00 41.78 95 ALA A O 1
ATOM 730 N N . ALA A 1 96 ? 7.282 0.019 -28.938 1.00 41.19 96 ALA A N 1
ATOM 731 C CA . ALA A 1 96 ? 8.212 0.848 -29.718 1.00 41.19 96 ALA A CA 1
ATOM 732 C C . ALA A 1 96 ? 7.674 1.204 -31.122 1.00 41.19 96 ALA A C 1
ATOM 734 O O . ALA A 1 96 ? 8.454 1.509 -32.014 1.00 41.19 96 ALA A O 1
ATOM 735 N N . ALA A 1 97 ? 6.355 1.147 -31.338 1.00 43.03 97 ALA A N 1
ATOM 736 C CA . ALA A 1 97 ? 5.748 1.341 -32.657 1.00 43.03 97 ALA A CA 1
ATOM 737 C C . ALA A 1 97 ? 4.520 2.267 -32.620 1.00 43.03 97 ALA A C 1
ATOM 739 O O . ALA A 1 97 ? 3.460 1.872 -33.078 1.00 43.03 97 ALA A O 1
ATOM 740 N N . VAL A 1 98 ? 4.643 3.477 -32.059 1.00 50.25 98 VAL A N 1
ATOM 741 C CA . VAL A 1 98 ? 3.772 4.624 -32.399 1.00 50.25 98 VAL A CA 1
ATOM 742 C C . VAL A 1 98 ? 4.566 5.921 -32.199 1.00 50.25 98 VAL A C 1
ATOM 744 O O . VAL A 1 98 ? 4.478 6.555 -31.154 1.00 50.25 98 VAL A O 1
ATOM 747 N N . SER A 1 99 ? 5.385 6.268 -33.188 1.00 40.97 99 SER A N 1
ATOM 748 C CA . SER A 1 99 ? 5.762 7.646 -33.546 1.00 40.97 99 SER A CA 1
ATOM 749 C C . SER A 1 99 ? 6.624 7.569 -34.809 1.00 40.97 99 SER A C 1
ATOM 751 O O . SER A 1 99 ? 7.851 7.672 -34.752 1.00 40.97 99 SER A O 1
ATOM 753 N N . 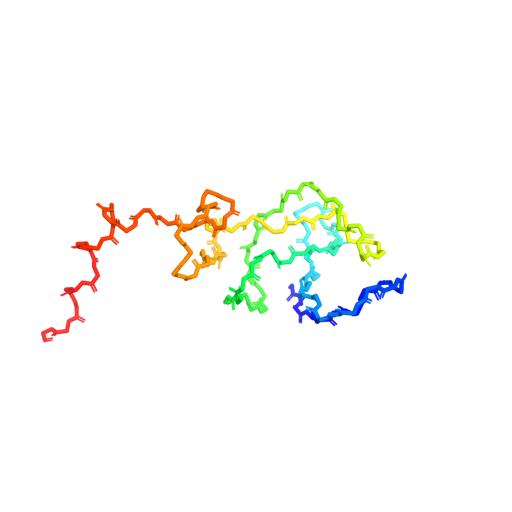GLY A 1 100 ? 5.959 7.246 -35.917 1.00 39.41 100 GLY A N 1
ATOM 754 C CA . GLY A 1 100 ? 6.361 7.719 -37.238 1.00 39.41 100 GLY A CA 1
ATOM 755 C C . GLY A 1 100 ? 5.644 9.031 -37.508 1.00 39.41 100 GLY A C 1
ATOM 756 O O . GLY A 1 100 ? 4.545 9.201 -36.925 1.00 39.41 100 GLY A O 1
#

pLDDT: mean 84.7, std 15.3, range [39.41, 95.56]